Protein AF-E9HRK5-F1 (afdb_monomer)

Organism: Daphnia pulex (NCBI:txid6669)

Sequence (62 aa):
SGGTAGGGKIELFCICRKPYDNSKFYVGCDLCSNWFHGDCVGIMEVMSQTMTEFVCNGCKTV

Mean predicted aligned error: 6.72 Å

Structure (mmCIF, N/CA/C/O backbone):
data_AF-E9HRK5-F1
#
_entry.id   AF-E9HRK5-F1
#
loop_
_atom_site.group_PDB
_atom_site.id
_atom_site.type_symbol
_atom_site.label_atom_id
_atom_site.label_alt_id
_atom_site.label_comp_id
_atom_site.label_asym_id
_atom_site.label_entity_id
_atom_site.label_seq_id
_atom_site.pdbx_PDB_ins_code
_atom_site.Cartn_x
_atom_site.Cartn_y
_atom_site.Cartn_z
_atom_site.occupancy
_atom_site.B_iso_or_equiv
_atom_site.auth_seq_id
_atom_site.auth_comp_id
_atom_site.auth_asym_id
_atom_site.auth_atom_id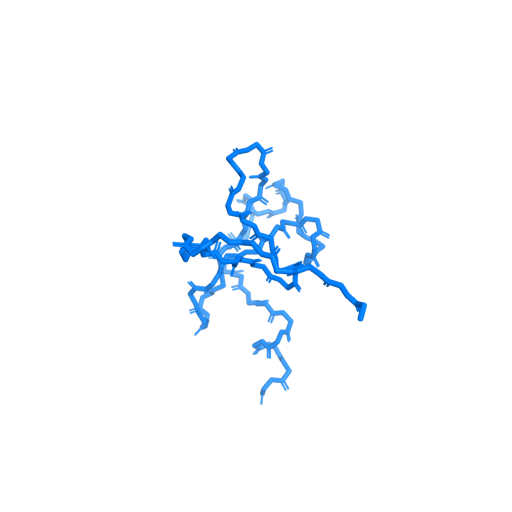
_atom_site.pdbx_PDB_model_num
ATOM 1 N N . SER A 1 1 ? 15.263 -23.038 -15.041 1.00 48.59 1 SER A N 1
ATOM 2 C CA . SER A 1 1 ? 15.243 -21.714 -15.693 1.00 48.59 1 SER A CA 1
ATOM 3 C C . SER A 1 1 ? 14.629 -20.724 -14.719 1.00 48.59 1 SER A C 1
ATOM 5 O O . SER A 1 1 ? 13.481 -20.925 -14.372 1.00 48.59 1 SER A O 1
ATOM 7 N N . GLY A 1 2 ? 15.297 -19.733 -14.142 1.00 51.69 2 GLY A N 1
ATOM 8 C CA . GLY A 1 2 ? 16.683 -19.282 -14.207 1.00 51.69 2 GLY A CA 1
ATOM 9 C C . GLY A 1 2 ? 16.961 -18.351 -13.014 1.00 51.69 2 GLY A C 1
ATOM 10 O O . GLY A 1 2 ? 16.029 -17.954 -12.319 1.00 51.69 2 GLY A O 1
ATOM 11 N N . GLY A 1 3 ? 18.236 -18.012 -12.802 1.00 54.34 3 GLY A N 1
ATOM 12 C CA . GLY A 1 3 ? 18.638 -16.870 -11.973 1.00 54.34 3 GLY A CA 1
ATOM 13 C C . GLY A 1 3 ? 19.264 -17.191 -10.613 1.00 54.34 3 GLY A C 1
ATOM 14 O O . GLY A 1 3 ? 18.728 -16.817 -9.579 1.00 54.34 3 GLY A O 1
ATOM 15 N N . THR A 1 4 ? 20.430 -17.829 -10.611 1.00 67.19 4 THR A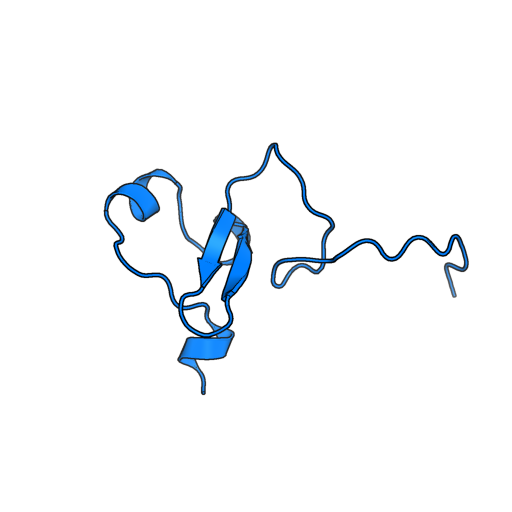 N 1
ATOM 16 C CA . THR A 1 4 ? 21.4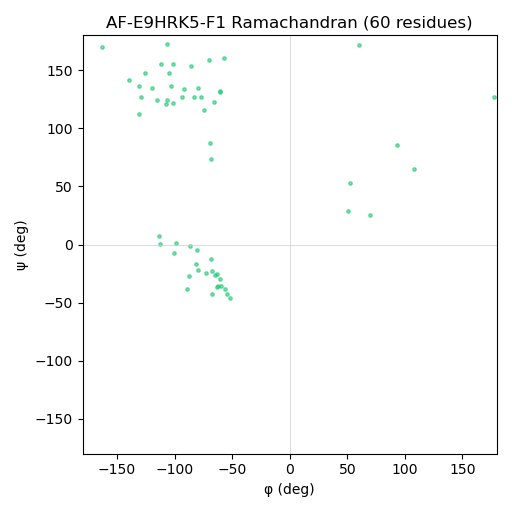19 -17.766 -9.523 1.00 67.19 4 THR A CA 1
ATOM 17 C C . THR A 1 4 ? 22.172 -16.429 -9.607 1.00 67.19 4 THR A C 1
ATOM 19 O O . THR A 1 4 ? 22.727 -16.170 -10.670 1.00 67.19 4 THR A O 1
ATOM 2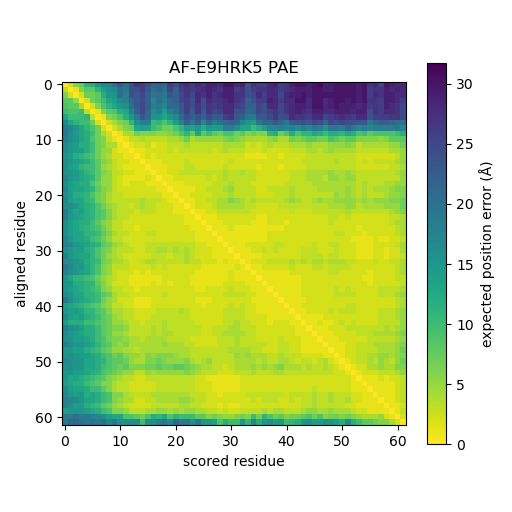2 N N . ALA A 1 5 ? 22.244 -15.619 -8.535 1.00 52.25 5 ALA A N 1
ATOM 23 C CA . ALA A 1 5 ? 23.393 -14.737 -8.219 1.00 52.25 5 ALA A CA 1
ATOM 24 C C . ALA A 1 5 ? 23.171 -13.864 -6.959 1.00 52.25 5 ALA A C 1
ATOM 26 O O . ALA A 1 5 ? 22.232 -13.079 -6.907 1.00 52.25 5 ALA A O 1
ATOM 27 N N . GLY A 1 6 ? 24.112 -13.918 -6.006 1.00 53.66 6 GLY A N 1
ATOM 28 C CA . GLY A 1 6 ? 24.507 -12.750 -5.198 1.00 53.66 6 GLY A CA 1
ATOM 29 C C . GLY A 1 6 ? 23.806 -12.540 -3.851 1.00 53.66 6 GLY A C 1
ATOM 30 O O . GLY A 1 6 ? 22.879 -11.748 -3.739 1.00 53.66 6 GLY A O 1
ATOM 31 N N . GLY A 1 7 ? 24.312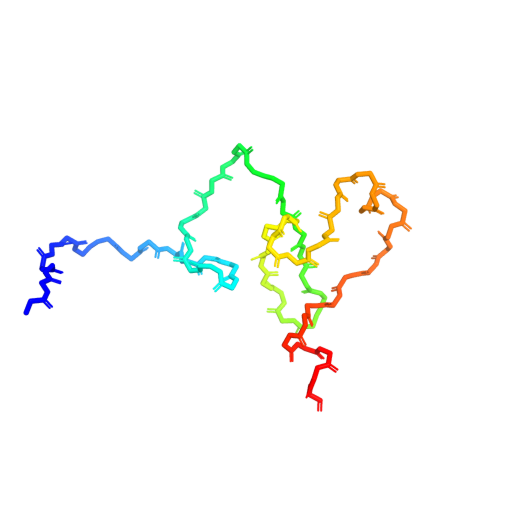 -13.193 -2.802 1.00 59.16 7 GLY A N 1
ATOM 32 C CA . GLY A 1 7 ? 23.873 -13.059 -1.408 1.00 59.16 7 GLY A CA 1
ATOM 33 C C . GLY A 1 7 ? 24.174 -11.707 -0.748 1.00 59.16 7 GLY A C 1
ATOM 34 O O . GLY A 1 7 ? 25.013 -11.628 0.143 1.00 59.16 7 GLY A O 1
ATOM 35 N N . GLY A 1 8 ? 23.431 -10.669 -1.124 1.00 62.00 8 GLY A N 1
ATOM 36 C CA . GLY A 1 8 ? 23.062 -9.576 -0.226 1.00 62.00 8 GLY A CA 1
ATOM 37 C C . GLY A 1 8 ? 21.584 -9.742 0.113 1.00 62.00 8 GLY A C 1
ATOM 38 O O . GLY A 1 8 ? 20.764 -9.850 -0.795 1.00 62.00 8 GLY A O 1
ATOM 39 N N . LYS A 1 9 ? 21.215 -9.826 1.395 1.00 69.81 9 LYS A N 1
ATOM 40 C CA . LYS A 1 9 ? 19.800 -9.870 1.797 1.00 69.81 9 LYS A CA 1
ATOM 41 C C . LYS A 1 9 ? 19.192 -8.493 1.509 1.00 69.81 9 LYS A C 1
ATOM 43 O O . LYS A 1 9 ? 19.239 -7.613 2.357 1.00 69.81 9 LYS A O 1
ATOM 48 N N . ILE A 1 10 ? 18.704 -8.277 0.292 1.00 81.56 10 ILE A N 1
ATOM 49 C CA . ILE A 1 10 ? 17.970 -7.059 -0.050 1.00 81.56 10 ILE A CA 1
ATOM 50 C C . ILE A 1 10 ? 16.594 -7.195 0.591 1.00 81.56 10 ILE A C 1
ATOM 52 O O . ILE A 1 10 ? 15.843 -8.112 0.254 1.00 81.56 10 ILE A O 1
ATOM 56 N N . GLU A 1 11 ? 16.280 -6.318 1.541 1.00 86.56 11 GLU A N 1
ATOM 57 C CA . GLU A 1 11 ? 14.948 -6.289 2.134 1.00 86.56 11 GLU A CA 1
ATOM 58 C C . GLU A 1 11 ? 13.930 -5.869 1.070 1.00 86.56 11 GLU A C 1
ATOM 60 O O . GLU A 1 11 ? 14.073 -4.840 0.405 1.00 86.56 11 GLU A O 1
ATOM 65 N N . LEU A 1 12 ? 12.936 -6.732 0.861 1.00 91.88 12 LEU A N 1
ATOM 66 C CA . LEU A 1 12 ? 11.884 -6.534 -0.126 1.00 91.88 12 LEU A CA 1
ATOM 67 C C . LEU A 1 12 ? 10.622 -6.057 0.578 1.00 91.88 12 LEU A C 1
ATOM 69 O O . LEU A 1 12 ? 10.067 -6.771 1.419 1.00 91.88 12 LEU A O 1
ATOM 73 N N . PHE A 1 13 ? 10.144 -4.897 0.158 1.00 92.25 13 PHE A N 1
ATOM 74 C CA . PHE A 1 13 ? 8.966 -4.235 0.696 1.00 92.25 13 PHE A CA 1
ATOM 75 C C . PHE A 1 13 ? 7.797 -4.338 -0.284 1.00 92.25 13 PHE A C 1
ATOM 77 O O . PHE A 1 13 ? 7.952 -4.769 -1.436 1.00 92.25 13 PHE A O 1
ATOM 84 N N . CYS A 1 14 ? 6.627 -3.900 0.183 1.00 94.75 14 CYS A N 1
ATOM 85 C CA . CYS A 1 14 ? 5.378 -3.870 -0.565 1.00 94.75 14 CYS A CA 1
ATOM 86 C C . CYS A 1 14 ? 4.900 -5.259 -1.050 1.00 94.75 14 CYS A C 1
ATOM 88 O O . CYS A 1 14 ? 5.589 -6.278 -0.969 1.00 94.75 14 CYS A O 1
ATOM 90 N N . ILE A 1 15 ? 3.682 -5.305 -1.591 1.00 93.38 15 ILE A N 1
ATOM 91 C CA . ILE A 1 15 ? 3.118 -6.495 -2.242 1.00 93.38 15 ILE A CA 1
ATOM 92 C C . ILE A 1 15 ? 3.851 -6.855 -3.542 1.00 93.38 15 ILE A C 1
ATOM 94 O O . ILE A 1 15 ? 3.827 -8.006 -3.964 1.00 93.38 15 ILE A O 1
ATOM 98 N N . CYS A 1 16 ? 4.537 -5.892 -4.167 1.00 93.62 16 CYS A N 1
ATOM 99 C CA . CYS A 1 16 ? 5.290 -6.102 -5.402 1.00 93.62 16 CYS A CA 1
ATOM 100 C C . CYS A 1 16 ? 6.675 -6.735 -5.177 1.00 93.62 16 CYS A C 1
ATOM 102 O O . CYS A 1 16 ? 7.356 -7.044 -6.154 1.00 93.62 16 CYS A O 1
ATOM 104 N N . ARG A 1 17 ? 7.078 -6.938 -3.909 1.00 91.44 17 ARG A N 1
ATOM 105 C CA . ARG A 1 17 ? 8.336 -7.584 -3.493 1.00 91.44 17 ARG A CA 1
ATOM 106 C C . ARG A 1 17 ? 9.557 -6.952 -4.165 1.00 91.44 17 ARG A C 1
ATOM 108 O O . ARG A 1 17 ? 10.373 -7.644 -4.772 1.00 91.44 17 ARG A O 1
ATOM 115 N N . LYS A 1 18 ? 9.675 -5.626 -4.045 1.00 90.44 18 LYS A N 1
ATOM 116 C CA . LYS A 1 18 ? 10.785 -4.838 -4.602 1.00 90.44 18 LYS A CA 1
ATOM 117 C C . LYS A 1 18 ? 11.683 -4.259 -3.502 1.00 90.44 18 LYS A C 1
ATOM 119 O O . LYS A 1 18 ? 11.207 -4.077 -2.381 1.00 90.44 18 LYS A O 1
ATOM 124 N N . PRO A 1 19 ? 12.962 -3.969 -3.809 1.00 91.81 19 PRO A N 1
ATOM 125 C CA . PRO A 1 19 ? 13.845 -3.246 -2.897 1.00 91.81 19 PRO A CA 1
ATOM 126 C C . PRO A 1 19 ? 13.260 -1.884 -2.525 1.00 91.81 19 PRO A C 1
ATOM 128 O O . PRO A 1 19 ? 12.437 -1.336 -3.263 1.00 91.81 19 PRO A O 1
ATOM 131 N N . TYR A 1 20 ? 13.744 -1.312 -1.425 1.00 90.69 20 TYR A N 1
ATOM 132 C CA . TYR A 1 20 ? 13.478 0.090 -1.123 1.00 90.69 20 TYR A CA 1
ATOM 133 C C . TYR A 1 20 ? 14.037 1.003 -2.226 1.00 90.69 20 TYR A C 1
ATOM 135 O O . TYR A 1 20 ? 15.187 0.874 -2.643 1.00 90.69 20 TYR A O 1
ATOM 143 N N . ASP A 1 21 ? 13.205 1.937 -2.668 1.00 92.75 21 ASP A N 1
ATOM 144 C CA . ASP A 1 21 ? 13.502 2.956 -3.672 1.00 92.75 21 ASP A CA 1
ATOM 145 C C . ASP A 1 21 ? 13.048 4.309 -3.123 1.00 92.75 21 ASP A C 1
ATOM 147 O O . ASP A 1 21 ? 11.849 4.527 -2.978 1.00 92.75 21 ASP A O 1
ATOM 151 N N . ASN A 1 22 ? 13.990 5.206 -2.826 1.00 92.81 22 ASN A N 1
ATOM 152 C CA . ASN A 1 22 ? 13.716 6.522 -2.234 1.00 92.81 22 ASN A CA 1
ATOM 153 C C . ASN A 1 22 ? 12.974 7.498 -3.165 1.00 92.81 22 ASN A C 1
ATOM 155 O O . ASN A 1 22 ? 12.499 8.528 -2.698 1.00 92.81 22 ASN A O 1
ATOM 159 N N . SER A 1 23 ? 12.871 7.193 -4.462 1.00 93.56 23 SER A N 1
ATOM 160 C CA . SER A 1 23 ? 12.153 8.022 -5.436 1.00 93.56 23 SER A CA 1
ATOM 161 C C . SER A 1 23 ? 10.662 7.682 -5.507 1.00 93.56 23 SER A C 1
ATOM 163 O O . SER A 1 23 ? 9.922 8.277 -6.290 1.00 93.56 23 SER A O 1
ATOM 165 N N . LYS A 1 24 ? 10.207 6.693 -4.729 1.00 93.44 24 LYS A N 1
ATOM 166 C CA . LYS A 1 24 ? 8.807 6.273 -4.659 1.00 93.44 24 LYS A CA 1
ATOM 167 C C . LYS A 1 24 ? 8.154 6.760 -3.373 1.00 93.44 24 LYS A C 1
ATOM 169 O O . LYS A 1 24 ? 8.783 6.818 -2.323 1.00 93.44 24 LYS A O 1
ATOM 174 N N . PHE A 1 25 ? 6.860 7.042 -3.459 1.00 94.69 25 PHE A N 1
ATOM 175 C CA . PHE A 1 25 ? 6.025 7.312 -2.298 1.00 94.69 25 PHE A CA 1
ATOM 176 C C . PHE A 1 25 ? 5.610 5.997 -1.622 1.00 94.69 25 PHE A C 1
ATOM 178 O O . PHE A 1 25 ? 5.187 5.052 -2.300 1.00 94.69 25 PHE A O 1
ATOM 185 N N . TYR A 1 26 ? 5.702 5.951 -0.290 1.00 95.38 26 TYR A N 1
ATOM 186 C CA . TYR A 1 26 ? 5.289 4.806 0.518 1.00 95.38 26 TYR A CA 1
ATOM 187 C C . TYR A 1 26 ? 4.307 5.220 1.600 1.00 95.38 26 TYR A C 1
ATOM 189 O O . TYR A 1 26 ? 4.421 6.291 2.188 1.00 95.38 26 TYR A O 1
ATOM 197 N N . VAL A 1 27 ? 3.407 4.301 1.916 1.00 95.69 27 VAL A N 1
ATOM 198 C CA . VAL A 1 27 ? 2.510 4.368 3.061 1.00 95.69 27 VAL A CA 1
ATOM 199 C C . VAL A 1 27 ? 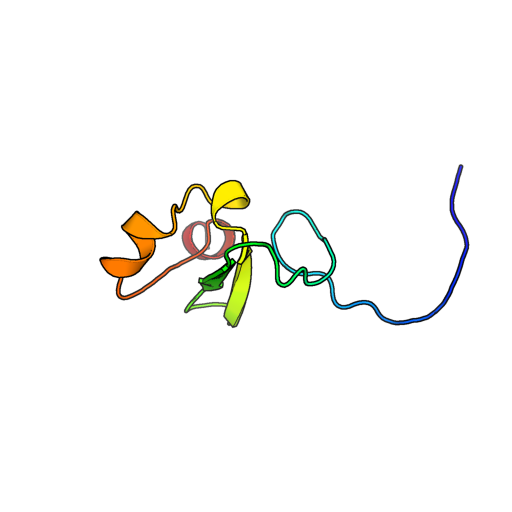2.776 3.166 3.974 1.00 95.69 27 VAL A C 1
ATOM 201 O O . VAL A 1 27 ? 2.963 2.037 3.504 1.00 95.69 27 VAL A O 1
ATOM 204 N N . GLY A 1 28 ? 2.868 3.422 5.278 1.00 95.44 28 GLY A N 1
ATOM 205 C CA . GLY A 1 28 ? 3.110 2.407 6.304 1.00 95.44 28 GLY A CA 1
ATOM 206 C C . GLY A 1 28 ? 1.797 1.861 6.853 1.00 95.44 28 GLY A C 1
ATOM 207 O O . GLY A 1 28 ? 0.890 2.635 7.13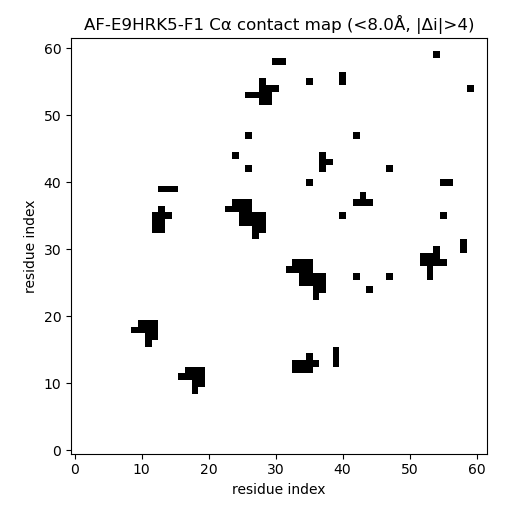0 1.00 95.44 28 GLY A O 1
ATOM 208 N N . CYS A 1 29 ? 1.678 0.537 6.975 1.00 95.94 29 CYS A N 1
ATOM 209 C CA . CYS A 1 29 ? 0.496 -0.108 7.553 1.00 95.94 29 CYS A CA 1
ATOM 210 C C . CYS A 1 29 ? 0.566 -0.137 9.082 1.00 95.94 29 CYS A C 1
ATOM 212 O O . CYS A 1 29 ? 1.513 -0.710 9.619 1.00 95.94 29 CYS A O 1
ATOM 214 N N . ASP A 1 30 ? -0.466 0.360 9.763 1.00 95.94 30 ASP A N 1
ATOM 215 C CA . ASP A 1 30 ? -0.546 0.392 11.231 1.00 95.94 30 ASP A CA 1
ATOM 216 C C . ASP A 1 30 ? -0.601 -1.002 11.879 1.00 95.94 30 ASP A C 1
ATOM 218 O O . ASP A 1 30 ? -0.171 -1.181 13.015 1.00 95.94 30 ASP A O 1
ATOM 222 N N . LEU A 1 31 ? -1.095 -2.020 11.162 1.00 95.44 31 LEU A N 1
ATOM 223 C CA . LEU A 1 31 ? -1.271 -3.367 11.722 1.00 95.44 31 LEU A CA 1
ATOM 224 C C . LEU A 1 31 ? -0.048 -4.276 11.563 1.00 95.44 31 LEU A C 1
ATOM 226 O O . LEU A 1 31 ? 0.253 -5.066 12.453 1.00 95.44 31 LEU A O 1
ATOM 230 N N . CYS A 1 32 ? 0.649 -4.207 10.428 1.00 94.50 32 CYS A N 1
ATOM 231 C CA . CYS A 1 32 ? 1.791 -5.086 10.148 1.00 94.50 32 CYS A CA 1
ATOM 232 C C . CYS A 1 32 ? 3.134 -4.354 10.085 1.00 94.50 32 CYS A C 1
ATOM 234 O O . CYS A 1 32 ? 4.141 -4.984 9.764 1.00 94.50 32 CYS A O 1
ATOM 236 N N . SER A 1 33 ? 3.142 -3.035 10.301 1.00 93.94 33 SER A N 1
ATOM 237 C CA . SER A 1 33 ? 4.328 -2.167 10.253 1.00 93.94 33 SER A CA 1
ATOM 238 C C . SER A 1 33 ? 5.169 -2.326 8.979 1.00 93.94 33 SER A C 1
ATOM 240 O O . SER A 1 33 ? 6.383 -2.132 8.991 1.00 93.94 33 SER A O 1
ATOM 242 N N . ASN A 1 34 ? 4.528 -2.710 7.870 1.00 94.25 34 ASN A N 1
ATOM 243 C CA . ASN A 1 34 ? 5.174 -2.899 6.572 1.00 94.25 34 ASN A CA 1
ATOM 244 C C . ASN A 1 34 ? 4.900 -1.694 5.666 1.00 94.25 34 ASN A C 1
ATOM 246 O O . ASN A 1 34 ? 3.889 -1.004 5.821 1.00 94.25 34 ASN A O 1
ATOM 250 N N . TRP A 1 35 ? 5.789 -1.474 4.702 1.00 95.12 35 TRP A N 1
ATOM 251 C CA . TRP A 1 35 ? 5.769 -0.335 3.793 1.00 95.12 35 TRP A CA 1
ATOM 252 C C . TRP A 1 35 ? 5.256 -0.737 2.418 1.00 95.12 35 TRP A C 1
ATOM 254 O O . TRP A 1 35 ? 5.660 -1.760 1.857 1.00 95.12 35 TRP A O 1
ATOM 264 N N . PHE A 1 36 ? 4.385 0.091 1.850 1.00 96.00 36 PHE A N 1
ATOM 265 C CA . PHE A 1 36 ? 3.743 -0.174 0.570 1.00 96.00 36 PH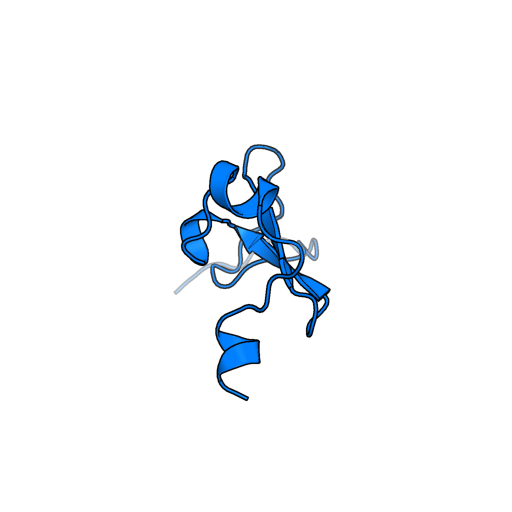E A CA 1
ATOM 266 C C . PHE A 1 36 ? 3.849 1.034 -0.346 1.00 96.00 36 PHE A C 1
ATOM 268 O O . PHE A 1 36 ? 3.596 2.148 0.091 1.00 96.00 36 PHE A O 1
ATOM 275 N N . HIS A 1 37 ? 4.170 0.820 -1.624 1.00 96.38 37 HIS A N 1
ATOM 276 C CA . HIS A 1 37 ? 4.057 1.880 -2.623 1.00 96.38 37 HIS A CA 1
ATOM 277 C C . HIS A 1 37 ? 2.613 2.339 -2.720 1.00 96.38 37 HIS A C 1
ATOM 279 O O . HIS A 1 37 ? 1.734 1.492 -2.896 1.00 96.38 37 HIS A O 1
ATOM 285 N N . GLY A 1 38 ? 2.385 3.651 -2.681 1.00 95.06 38 GLY A N 1
ATOM 286 C CA . GLY A 1 38 ? 1.046 4.216 -2.835 1.00 95.06 38 GLY A CA 1
ATOM 287 C C . GLY A 1 38 ? 0.331 3.693 -4.082 1.00 95.06 38 GLY A C 1
ATOM 288 O O . GLY A 1 38 ? -0.781 3.183 -3.979 1.00 95.06 38 GLY A O 1
ATOM 289 N N . ASP A 1 39 ? 1.022 3.659 -5.227 1.00 95.06 39 ASP A N 1
ATOM 290 C CA . ASP A 1 39 ? 0.508 3.088 -6.481 1.00 95.06 39 ASP A CA 1
ATOM 291 C C . ASP A 1 39 ? 0.067 1.620 -6.355 1.00 95.06 39 ASP A C 1
ATOM 293 O O . ASP A 1 39 ? -0.941 1.218 -6.930 1.00 95.06 39 ASP A O 1
ATOM 297 N N . CYS A 1 40 ? 0.797 0.800 -5.590 1.00 95.19 40 CYS A N 1
ATOM 298 C CA . CYS A 1 40 ? 0.472 -0.619 -5.429 1.00 95.19 40 CYS A CA 1
ATOM 299 C C . CYS A 1 40 ? -0.767 -0.855 -4.558 1.00 95.19 40 CYS A C 1
ATOM 301 O O . CYS A 1 40 ? -1.391 -1.908 -4.671 1.00 95.19 40 CYS A O 1
ATOM 303 N N . VAL A 1 41 ? -1.104 0.087 -3.676 1.00 94.06 41 VAL A N 1
ATOM 304 C CA . VAL A 1 41 ? -2.254 -0.013 -2.762 1.00 94.06 41 VAL A CA 1
ATOM 305 C C . VAL A 1 41 ? -3.351 1.011 -3.066 1.00 94.06 41 VAL A C 1
ATOM 307 O O . VAL A 1 41 ? -4.313 1.108 -2.310 1.00 94.06 41 VAL A O 1
ATOM 310 N N . GLY A 1 42 ? -3.232 1.746 -4.175 1.00 93.00 42 GLY A N 1
ATOM 311 C CA . GLY A 1 42 ? -4.212 2.738 -4.619 1.00 93.00 42 GLY A CA 1
ATOM 312 C C . GLY A 1 42 ? -4.284 3.998 -3.750 1.00 93.00 42 GLY A C 1
ATOM 313 O O . GLY A 1 42 ? -5.330 4.638 -3.710 1.00 93.00 42 GLY A O 1
ATOM 314 N N . ILE A 1 43 ? -3.205 4.350 -3.047 1.00 94.06 43 ILE A N 1
ATOM 315 C CA . ILE A 1 43 ? -3.114 5.556 -2.217 1.00 94.06 43 ILE A CA 1
ATOM 316 C C . ILE A 1 43 ? -2.207 6.574 -2.899 1.00 94.06 43 ILE A C 1
ATOM 318 O O . ILE A 1 43 ? -1.030 6.319 -3.138 1.00 94.06 43 ILE A O 1
ATOM 322 N N . MET A 1 44 ? -2.749 7.753 -3.182 1.00 94.06 44 MET A N 1
ATOM 323 C CA . MET A 1 44 ? -1.965 8.881 -3.682 1.00 94.06 44 MET A CA 1
ATOM 324 C C . MET A 1 44 ? -1.358 9.667 -2.516 1.00 94.06 44 MET A C 1
ATOM 326 O O . MET A 1 44 ? -1.946 9.731 -1.436 1.00 94.06 44 MET A O 1
ATOM 330 N N . GLU A 1 45 ? -0.233 10.342 -2.748 1.00 93.06 45 GLU A N 1
ATOM 331 C CA . GLU A 1 45 ? 0.410 11.197 -1.740 1.00 93.06 45 GLU A CA 1
ATOM 332 C C . GLU A 1 45 ? -0.563 12.249 -1.177 1.00 93.06 45 GLU A C 1
ATOM 334 O O . GLU A 1 45 ? -0.670 12.416 0.035 1.00 93.06 45 GLU A O 1
ATOM 339 N N . VAL A 1 46 ? -1.371 12.882 -2.036 1.00 93.88 46 VAL A N 1
ATOM 340 C CA . VAL A 1 46 ? -2.403 13.844 -1.605 1.00 93.88 46 VAL A CA 1
ATOM 341 C C . VAL A 1 46 ? -3.477 13.218 -0.709 1.00 93.88 46 VAL A C 1
ATOM 343 O O . VAL A 1 46 ? -3.933 13.861 0.230 1.00 93.88 46 VAL A O 1
ATOM 346 N N . MET A 1 47 ? -3.856 11.956 -0.947 1.00 92.94 47 MET A N 1
ATOM 347 C CA . MET A 1 47 ? -4.800 11.258 -0.069 1.00 92.94 47 MET A CA 1
ATOM 348 C C . MET A 1 47 ? -4.161 11.020 1.296 1.00 92.94 47 MET A C 1
ATOM 350 O O . MET A 1 47 ? -4.795 11.288 2.316 1.00 92.94 47 MET A O 1
ATOM 354 N N . SER A 1 48 ? -2.889 10.605 1.316 1.00 91.12 48 SER A N 1
ATOM 355 C CA . SER A 1 48 ? -2.172 10.316 2.560 1.00 91.12 48 SER A CA 1
ATOM 356 C C . SER A 1 48 ? -2.054 11.520 3.496 1.00 91.12 48 SER A C 1
ATOM 358 O O . SER A 1 48 ? -2.100 11.339 4.703 1.00 91.12 48 SER A O 1
ATOM 360 N N . GLN A 1 49 ? -2.019 12.750 2.969 1.00 91.62 49 GLN A N 1
ATOM 361 C CA . GLN A 1 49 ? -2.010 13.973 3.788 1.00 91.62 49 GLN A CA 1
ATOM 362 C C . GLN A 1 49 ? -3.278 14.146 4.638 1.00 91.62 49 GLN A C 1
ATOM 364 O O . GLN A 1 49 ? -3.248 14.821 5.663 1.00 91.62 49 GLN A O 1
ATOM 369 N N . THR A 1 50 ? -4.394 13.549 4.213 1.00 94.56 50 THR A N 1
ATOM 370 C CA . THR A 1 50 ? -5.675 13.575 4.943 1.00 94.56 50 THR A CA 1
ATOM 371 C C . THR A 1 50 ? -5.951 12.290 5.721 1.00 94.56 50 THR A C 1
ATOM 373 O O . THR A 1 50 ? -6.919 12.227 6.475 1.00 94.56 50 THR A O 1
ATOM 376 N N . MET A 1 51 ? -5.117 11.262 5.545 1.00 92.44 51 MET A N 1
ATOM 377 C CA . MET A 1 51 ? -5.256 9.978 6.221 1.00 92.44 51 MET A CA 1
ATOM 378 C C . MET A 1 51 ? -4.413 9.971 7.492 1.00 92.44 51 MET A C 1
ATOM 380 O O . MET A 1 51 ? -3.214 10.218 7.453 1.00 92.44 51 MET A O 1
ATOM 384 N N . THR A 1 52 ? -5.036 9.649 8.620 1.00 91.19 52 THR A N 1
ATOM 385 C CA . THR A 1 52 ? -4.337 9.466 9.900 1.00 91.19 52 THR A CA 1
ATOM 386 C C . THR A 1 52 ? -3.824 8.046 10.092 1.00 91.19 52 THR A C 1
ATOM 388 O O . THR A 1 52 ? -2.851 7.848 10.808 1.00 91.19 52 THR A O 1
ATOM 391 N N . GLU A 1 53 ? -4.476 7.074 9.459 1.00 94.00 53 GLU A N 1
ATOM 392 C CA . GLU A 1 53 ? -4.212 5.647 9.620 1.00 94.00 53 GLU A CA 1
ATOM 393 C C . GLU A 1 53 ? -4.301 4.968 8.251 1.00 94.00 53 GLU A C 1
ATOM 395 O O . GLU A 1 53 ? -5.169 5.286 7.425 1.00 94.00 53 GLU A O 1
ATOM 400 N N . PHE A 1 54 ? -3.417 4.006 8.002 1.00 95.06 54 PHE A N 1
ATOM 401 C CA . PHE A 1 54 ? -3.466 3.172 6.809 1.00 95.06 54 PHE A CA 1
ATOM 402 C C . PHE A 1 54 ? -3.399 1.698 7.189 1.00 95.06 54 PHE A C 1
ATOM 404 O O . PHE A 1 54 ? -2.468 1.222 7.828 1.00 95.06 54 PHE A O 1
ATOM 411 N N . VAL A 1 55 ? -4.370 0.932 6.693 1.00 95.31 55 VAL A N 1
ATOM 412 C CA . VAL A 1 55 ? -4.372 -0.528 6.798 1.00 95.31 55 VAL A CA 1
ATOM 413 C C . VAL A 1 55 ? -4.275 -1.126 5.399 1.00 95.31 55 VAL A C 1
ATOM 415 O O . VAL A 1 55 ? -5.087 -0.822 4.517 1.00 95.31 55 VAL A O 1
ATOM 418 N N . CYS A 1 56 ? -3.277 -1.982 5.177 1.00 94.69 56 CYS A N 1
ATOM 419 C CA . CYS A 1 56 ? -3.073 -2.637 3.889 1.00 94.69 56 CYS A CA 1
ATOM 420 C C . CYS A 1 56 ? -4.164 -3.683 3.611 1.00 94.69 56 CYS A C 1
ATOM 422 O O . CYS A 1 56 ? -4.804 -4.199 4.526 1.00 94.69 56 CYS A O 1
ATOM 424 N N . ASN A 1 57 ? -4.359 -4.041 2.340 1.00 91.19 57 ASN A N 1
ATOM 425 C CA . ASN A 1 57 ? -5.426 -4.971 1.958 1.00 91.19 57 ASN A CA 1
ATOM 426 C C . ASN A 1 57 ? -5.300 -6.342 2.633 1.00 91.19 57 ASN A C 1
ATOM 428 O O . ASN A 1 57 ? -6.314 -6.892 3.032 1.00 91.19 57 ASN A O 1
ATOM 432 N N . GLY A 1 58 ? -4.081 -6.855 2.837 1.00 92.00 58 GLY A N 1
ATOM 433 C CA . GLY A 1 58 ? -3.881 -8.125 3.546 1.00 92.00 58 GLY A CA 1
ATOM 434 C C . GLY A 1 58 ? -4.341 -8.076 5.006 1.00 92.00 58 GLY A C 1
ATOM 435 O O . GLY A 1 58 ? -4.915 -9.039 5.500 1.00 92.00 58 GLY A O 1
ATOM 436 N N . CYS A 1 59 ? -4.147 -6.937 5.677 1.00 94.50 59 CYS A N 1
ATOM 437 C CA . CYS A 1 59 ? -4.608 -6.723 7.047 1.00 94.50 59 CYS A CA 1
ATOM 438 C C . CYS A 1 59 ? -6.096 -6.340 7.140 1.00 94.50 59 CYS A C 1
ATOM 440 O O . CYS A 1 59 ? -6.675 -6.437 8.211 1.00 94.50 59 CYS A O 1
ATOM 442 N N . LYS A 1 60 ? -6.727 -5.903 6.043 1.00 90.88 60 LYS A N 1
ATOM 443 C CA . LYS A 1 60 ? -8.184 -5.681 5.976 1.00 90.88 60 LYS A CA 1
ATOM 444 C C . LYS A 1 60 ? -8.973 -6.977 5.779 1.00 90.88 60 LYS A C 1
ATOM 446 O O . LYS A 1 60 ? -10.173 -6.991 6.020 1.00 90.88 60 LYS A O 1
ATOM 451 N N . THR A 1 61 ? -8.324 -8.018 5.260 1.00 86.94 61 THR A N 1
ATOM 452 C CA . THR A 1 61 ? -8.945 -9.311 4.928 1.00 86.94 61 THR A CA 1
ATOM 453 C C . THR A 1 61 ? -8.741 -10.393 5.991 1.00 86.94 61 THR A C 1
ATOM 455 O O . THR A 1 61 ? -9.150 -11.529 5.757 1.00 86.94 61 THR A O 1
ATOM 458 N N . VAL A 1 62 ? -8.071 -10.073 7.103 1.00 68.31 62 VAL A N 1
ATOM 459 C CA . VAL A 1 62 ? -7.985 -10.931 8.303 1.00 68.31 62 VAL A CA 1
ATOM 460 C C . VAL A 1 62 ? -9.187 -10.703 9.201 1.00 68.31 62 VAL A C 1
ATOM 462 O O . VAL A 1 62 ? -9.648 -11.711 9.776 1.00 68.31 62 VAL A O 1
#

Nearest PDB structures (foldseek):
  2ri7-assembly1_A  TM=9.789E-01  e=1.559E-07  Homo sapiens
  2f6j-assembly1_A  TM=9.740E-01  e=1.559E-07  Homo sapiens
  3kv6-assembly2_D  TM=9.735E-01  e=3.682E-06  Homo sapiens
  3kqi-assembly1_A  TM=9.493E-01  e=5.896E-06  Homo sapiens
  1wep-assembly1_A  TM=7.932E-01  e=2.813E-06  Mus musculus

Solvent-accessible surface area (backbone atoms only — not comparable to full-atom values): 4229 Å² total; per-residue (Å²): 140,83,85,89,83,78,98,65,92,71,66,59,40,39,96,82,60,38,64,86,57,92,92,56,64,69,46,61,18,78,83,76,74,45,48,29,43,20,82,82,73,76,43,50,74,78,55,51,78,77,48,93,74,41,74,46,72,74,72,72,72,110

Secondary structure (DSSP, 8-state):
-----------EETTTTEE--TTS-EEE-TTT--EEEHHHHT--HHHHTT-S----HHHH--

pLDDT: mean 87.62, std 13.24, range [48.59, 96.38]

Radius of gyration: 13.84 Å; Cα contacts (8 Å, |Δi|>4): 64; chains: 1; bounding box: 34×36×27 Å

InterPro domains:
  IPR001965 Zinc finger, PHD-type [SM00249] (13-60)
  IPR011011 Zinc finger, FYVE/PHD-type [SSF57903] (10-60)
  IPR013083 Zinc finger, RING/FYVE/PHD-type [G3DSA:3.30.40.10] (2-62)
  IPR019786 Zinc finger, PHD-type, conserved site [PS01359] (14-59)
  IPR019787 Zinc finger, PHD-finger [PF00628] (14-59)
  IPR019787 Zinc finger, PHD-finger [PS50016] (11-62)
  IPR038028 Nucleosome-remodeling factor subunit BPTF [PTHR45975] (7-61)

Foldseek 3Di:
DDDDDDPDPQQFAAPVRHHDDPVFDWDAAPPPRTIHGC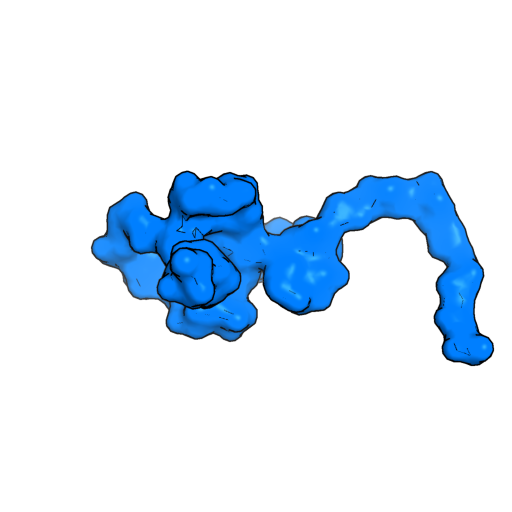VRQVHDPVNVVVDPHDHGPVRVVD